Protein AF-A0A8B5WU37-F1 (afdb_monomer)

Structure (mmCIF, N/CA/C/O backbone):
data_AF-A0A8B5WU37-F1
#
_entry.id   AF-A0A8B5WU37-F1
#
loop_
_atom_site.group_PDB
_atom_site.id
_atom_site.type_symbol
_atom_site.label_atom_id
_atom_site.label_alt_id
_atom_site.label_comp_id
_atom_site.label_asym_id
_atom_site.label_entity_id
_atom_site.label_seq_id
_atom_site.pdbx_PDB_ins_code
_atom_site.Cartn_x
_atom_site.Cartn_y
_atom_site.Cartn_z
_atom_site.occupancy
_atom_site.B_iso_or_equiv
_atom_site.auth_seq_id
_atom_site.auth_comp_id
_atom_site.auth_asym_id
_atom_site.auth_atom_id
_atom_site.pdbx_PDB_model_num
ATOM 1 N N . LYS A 1 1 ? 2.760 -17.189 -6.723 1.00 61.62 1 LYS A N 1
ATOM 2 C CA . LYS A 1 1 ? 2.360 -15.756 -6.746 1.00 61.62 1 LYS A CA 1
ATOM 3 C C . LYS A 1 1 ? 1.834 -15.442 -8.145 1.00 61.62 1 LYS A C 1
ATOM 5 O O . LYS A 1 1 ? 2.640 -15.299 -9.051 1.00 61.62 1 LYS A O 1
ATOM 10 N N . GLN A 1 2 ? 0.512 -15.425 -8.322 1.00 63.16 2 GLN A N 1
ATOM 11 C CA . GLN A 1 2 ? -0.181 -15.606 -9.610 1.00 63.16 2 GLN A CA 1
ATOM 12 C C . GLN A 1 2 ? 0.232 -14.647 -10.747 1.00 63.16 2 GLN A C 1
ATOM 14 O O . GLN A 1 2 ? 0.188 -15.050 -11.898 1.00 63.16 2 GLN A O 1
ATOM 19 N N . ASN A 1 3 ? 0.717 -13.436 -10.443 1.00 85.50 3 ASN A N 1
ATOM 20 C CA . ASN A 1 3 ? 1.021 -12.420 -11.463 1.00 85.50 3 ASN A CA 1
ATOM 21 C C . ASN A 1 3 ? 2.505 -12.021 -11.544 1.00 85.50 3 ASN A C 1
ATOM 23 O O . ASN A 1 3 ? 2.837 -11.075 -12.252 1.00 85.50 3 ASN A O 1
ATOM 27 N N . LYS A 1 4 ? 3.414 -12.696 -10.821 1.00 87.19 4 LYS A N 1
ATOM 28 C CA . LYS A 1 4 ? 4.828 -12.271 -10.753 1.00 87.19 4 LYS A CA 1
ATOM 29 C C . LYS A 1 4 ? 5.510 -12.303 -12.129 1.00 87.19 4 LYS A C 1
ATOM 31 O O . LYS A 1 4 ? 6.205 -11.349 -12.460 1.00 87.19 4 LYS A O 1
ATOM 36 N N . ALA A 1 5 ? 5.227 -13.326 -12.936 1.00 90.38 5 ALA A N 1
ATOM 37 C CA . ALA A 1 5 ? 5.744 -13.468 -14.300 1.00 90.38 5 ALA A CA 1
ATOM 38 C C . ALA A 1 5 ? 5.294 -12.344 -15.260 1.00 90.38 5 ALA A C 1
ATOM 40 O O . ALA A 1 5 ? 5.921 -12.117 -16.286 1.00 90.38 5 ALA A O 1
ATOM 41 N N . LEU A 1 6 ? 4.222 -11.607 -14.932 1.00 92.88 6 LEU A N 1
ATOM 42 C CA . LEU A 1 6 ? 3.784 -10.439 -15.711 1.00 92.88 6 LEU A CA 1
ATOM 43 C C . LEU A 1 6 ? 4.558 -9.162 -15.366 1.00 92.88 6 LEU A C 1
ATOM 45 O O . LEU A 1 6 ? 4.381 -8.150 -16.037 1.00 92.88 6 LEU A O 1
ATOM 49 N N . LEU A 1 7 ? 5.332 -9.171 -14.281 1.00 94.38 7 LEU A N 1
ATOM 50 C CA . LEU A 1 7 ? 6.020 -7.998 -13.745 1.00 94.38 7 LEU A CA 1
ATOM 51 C C . LEU A 1 7 ? 7.533 -8.158 -13.837 1.00 94.38 7 LEU A C 1
ATOM 53 O O . LEU A 1 7 ? 8.219 -7.186 -14.144 1.00 94.38 7 LEU A O 1
ATOM 57 N N . ILE A 1 8 ? 8.031 -9.374 -13.628 1.00 93.88 8 ILE A N 1
ATOM 58 C CA . ILE A 1 8 ? 9.452 -9.708 -13.586 1.00 93.88 8 ILE A CA 1
ATOM 59 C C . ILE A 1 8 ? 9.714 -10.839 -14.581 1.00 93.88 8 ILE A C 1
ATOM 61 O O . ILE A 1 8 ? 9.009 -11.848 -14.553 1.00 93.88 8 ILE A O 1
ATOM 65 N N . ASP A 1 9 ? 10.717 -10.659 -15.436 1.00 94.44 9 ASP A N 1
ATOM 66 C CA . ASP A 1 9 ? 11.233 -11.703 -16.317 1.00 94.44 9 ASP A CA 1
ATOM 67 C C . ASP A 1 9 ? 11.897 -12.799 -15.472 1.00 94.44 9 ASP A C 1
ATOM 69 O O . ASP A 1 9 ? 12.765 -12.521 -14.644 1.00 94.44 9 ASP A O 1
ATOM 73 N N . GLU A 1 10 ? 11.468 -14.050 -15.626 1.00 90.25 10 GLU A N 1
ATOM 74 C CA . GLU A 1 10 ? 11.965 -15.148 -14.787 1.00 90.25 10 GLU A CA 1
ATOM 75 C C . GLU A 1 10 ? 13.391 -15.585 -15.144 1.00 90.25 10 GLU A C 1
ATOM 77 O O . GLU A 1 10 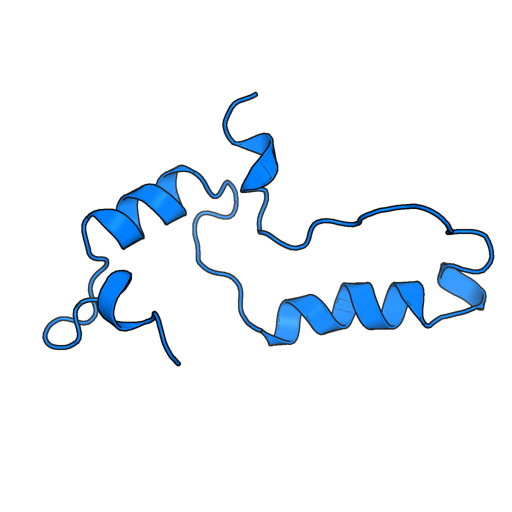? 14.080 -16.140 -14.288 1.00 90.25 10 GLU A O 1
ATOM 82 N N . ALA A 1 11 ? 13.844 -15.333 -16.375 1.00 92.75 11 ALA A N 1
ATOM 83 C CA . ALA A 1 11 ? 15.176 -15.705 -16.833 1.00 92.75 11 ALA A CA 1
ATOM 84 C C . ALA A 1 11 ? 16.227 -14.664 -16.430 1.00 92.75 11 ALA A C 1
ATOM 86 O O . ALA A 1 11 ? 17.339 -15.040 -16.058 1.00 92.75 11 ALA A O 1
ATOM 87 N N . THR A 1 12 ? 15.890 -13.372 -16.490 1.00 94.44 12 THR A N 1
ATOM 88 C CA . THR A 1 12 ? 16.841 -12.286 -16.196 1.00 94.44 12 THR A CA 1
ATOM 89 C C . THR A 1 12 ? 16.649 -11.656 -14.819 1.00 94.44 12 THR A C 1
ATOM 91 O O . THR A 1 12 ? 17.586 -11.079 -14.274 1.00 94.44 12 THR A O 1
ATOM 94 N N . GLY A 1 13 ? 15.459 -11.773 -14.224 1.00 92.56 13 GLY A N 1
ATOM 95 C CA . GLY A 1 13 ? 15.096 -11.082 -12.986 1.00 92.56 13 GLY A CA 1
ATOM 96 C C . GLY A 1 13 ? 14.755 -9.600 -13.176 1.00 92.56 13 GLY A C 1
ATOM 97 O O . GLY A 1 13 ? 14.424 -8.926 -12.197 1.00 92.56 13 GLY A O 1
ATOM 98 N N . ASP A 1 14 ? 14.798 -9.092 -14.409 1.00 95.56 14 ASP A N 1
ATOM 99 C CA . ASP A 1 14 ? 14.497 -7.698 -14.720 1.00 95.56 14 ASP A CA 1
ATOM 100 C C . ASP A 1 14 ? 12.996 -7.414 -14.729 1.00 95.56 14 ASP A C 1
ATOM 102 O O . ASP A 1 14 ? 12.151 -8.299 -14.860 1.00 95.56 14 ASP A O 1
ATOM 106 N N . LEU A 1 15 ? 12.647 -6.129 -14.666 1.00 96.12 15 LEU A N 1
ATOM 107 C CA . LEU A 1 15 ? 11.278 -5.696 -14.905 1.00 96.12 15 LEU A CA 1
ATOM 108 C C . LEU A 1 15 ? 10.887 -5.901 -16.373 1.00 96.12 15 LEU A C 1
ATOM 110 O O . LEU A 1 15 ? 11.538 -5.392 -17.290 1.00 96.12 15 LEU A O 1
ATOM 114 N N . THR A 1 16 ? 9.742 -6.545 -16.582 1.00 96.88 16 THR A N 1
ATOM 115 C CA . THR A 1 16 ? 9.040 -6.535 -17.875 1.00 96.88 16 THR A CA 1
ATOM 116 C C . THR A 1 16 ? 8.594 -5.105 -18.229 1.00 96.88 16 THR A C 1
ATOM 118 O O . THR A 1 16 ? 8.541 -4.245 -17.344 1.00 96.88 16 THR A O 1
ATOM 121 N N . PRO A 1 17 ? 8.192 -4.811 -19.483 1.00 96.25 17 PRO A N 1
ATOM 122 C CA . PRO A 1 17 ? 7.621 -3.506 -19.831 1.00 96.25 17 PRO A CA 1
ATOM 123 C C . PRO A 1 17 ? 6.459 -3.091 -18.919 1.00 96.25 17 PRO A C 1
ATOM 125 O O . PRO A 1 17 ? 6.406 -1.953 -18.465 1.00 96.25 17 PRO A O 1
ATOM 128 N N . ARG A 1 18 ? 5.586 -4.041 -18.561 1.00 94.75 18 ARG A N 1
ATOM 129 C CA . ARG A 1 18 ? 4.498 -3.819 -17.603 1.00 94.75 18 ARG A CA 1
ATOM 130 C C . ARG A 1 18 ? 5.018 -3.548 -16.192 1.00 94.75 18 ARG A C 1
ATOM 132 O O . ARG A 1 18 ? 4.497 -2.675 -15.510 1.00 94.75 18 ARG A O 1
ATOM 139 N N . GLY A 1 19 ? 6.035 -4.283 -15.746 1.00 95.50 19 GLY A N 1
ATOM 140 C 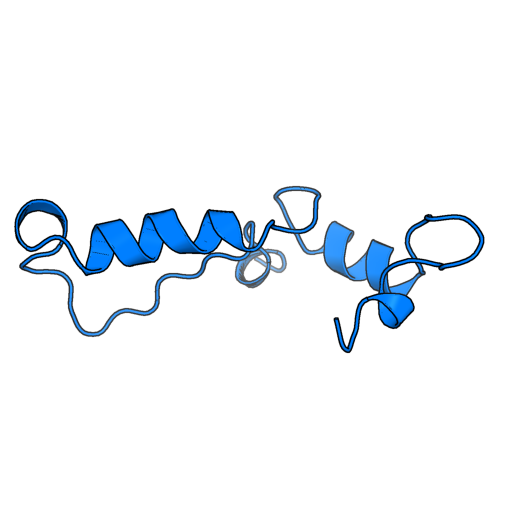CA . GLY A 1 19 ? 6.679 -4.037 -14.457 1.00 95.50 19 GLY A CA 1
ATOM 141 C C . GLY A 1 19 ? 7.251 -2.623 -14.365 1.00 95.50 19 GLY A C 1
ATOM 142 O O . GLY A 1 19 ? 7.017 -1.936 -13.376 1.00 95.50 19 GLY A O 1
ATOM 143 N N . LYS A 1 20 ? 7.931 -2.161 -15.422 1.00 96.19 20 LYS A N 1
ATOM 144 C CA . LYS A 1 20 ? 8.462 -0.792 -15.515 1.00 96.19 20 LYS A CA 1
ATOM 145 C C . LYS A 1 20 ? 7.350 0.252 -15.467 1.00 96.19 20 LYS A C 1
ATOM 147 O O . LYS A 1 20 ? 7.483 1.220 -14.731 1.00 96.19 20 LYS A O 1
ATOM 152 N N . ASP A 1 21 ? 6.262 0.029 -16.198 1.00 94.81 21 ASP A N 1
ATOM 153 C CA . ASP A 1 21 ? 5.106 0.927 -16.218 1.00 94.81 21 ASP A CA 1
ATOM 154 C C . ASP A 1 21 ? 4.444 1.058 -14.837 1.00 94.81 21 ASP A C 1
ATOM 156 O O . ASP A 1 21 ? 4.174 2.164 -14.372 1.00 94.81 21 ASP A O 1
ATOM 160 N N . VAL A 1 22 ? 4.272 -0.055 -14.115 1.00 94.44 22 VAL A N 1
ATOM 161 C CA . VAL A 1 22 ? 3.743 -0.024 -12.741 1.00 94.44 22 VAL A CA 1
ATOM 162 C C . VAL A 1 22 ? 4.669 0.755 -11.807 1.00 94.44 22 VAL A C 1
ATOM 164 O O . VAL A 1 22 ? 4.189 1.578 -11.032 1.00 94.44 22 VAL A O 1
ATOM 167 N N . ILE A 1 23 ? 5.985 0.535 -11.886 1.00 95.06 23 ILE A N 1
ATOM 168 C CA . ILE A 1 23 ? 6.957 1.278 -11.071 1.00 95.06 23 ILE A CA 1
ATOM 169 C C . ILE A 1 23 ? 6.962 2.770 -11.419 1.00 95.06 23 ILE A C 1
ATOM 171 O O . ILE A 1 23 ? 7.029 3.589 -10.509 1.00 95.06 23 ILE A O 1
ATOM 175 N N . ALA A 1 24 ? 6.840 3.135 -12.697 1.00 94.75 24 ALA A N 1
ATOM 176 C CA . ALA A 1 24 ? 6.776 4.532 -13.127 1.00 94.75 24 ALA A CA 1
ATOM 177 C C . ALA A 1 24 ? 5.565 5.273 -12.532 1.00 94.75 24 ALA A C 1
ATOM 179 O O . ALA A 1 24 ? 5.676 6.441 -12.175 1.00 94.75 24 ALA A O 1
ATOM 180 N N . HIS A 1 25 ? 4.443 4.570 -12.357 1.00 94.50 25 HIS A N 1
ATOM 181 C CA . HIS A 1 25 ? 3.240 5.073 -11.688 1.00 94.50 25 HIS A CA 1
ATOM 182 C C . HIS A 1 25 ? 3.240 4.838 -10.170 1.00 94.50 25 HIS A C 1
ATOM 184 O O . HIS A 1 25 ? 2.229 5.053 -9.513 1.00 94.50 25 HIS A O 1
ATOM 190 N N . THR A 1 26 ? 4.340 4.374 -9.578 1.00 95.69 26 THR A N 1
ATOM 191 C CA . THR A 1 26 ? 4.451 4.185 -8.129 1.00 95.69 26 THR A CA 1
ATOM 192 C C . THR A 1 26 ? 5.457 5.197 -7.586 1.00 95.69 26 THR A C 1
ATOM 194 O O . THR A 1 26 ? 6.657 4.972 -7.730 1.00 95.69 26 THR A O 1
ATOM 197 N N . PRO A 1 27 ? 5.028 6.287 -6.924 1.00 95.44 27 PRO A N 1
ATOM 198 C CA . PRO A 1 27 ? 5.933 7.290 -6.357 1.00 95.44 27 PRO A CA 1
ATOM 199 C C . PRO A 1 27 ? 7.027 6.722 -5.444 1.00 95.44 27 PRO A C 1
ATOM 201 O O . PRO A 1 27 ? 8.145 7.227 -5.432 1.00 95.44 27 PRO A O 1
ATOM 204 N N . ALA A 1 28 ? 6.751 5.632 -4.721 1.00 95.56 28 ALA A N 1
ATOM 205 C CA . ALA A 1 28 ? 7.758 4.933 -3.921 1.00 95.56 28 ALA A CA 1
ATOM 206 C C . ALA A 1 28 ? 8.902 4.297 -4.748 1.00 95.56 28 ALA A C 1
ATOM 208 O O . ALA A 1 28 ? 9.887 3.841 -4.169 1.00 95.56 28 ALA A O 1
ATOM 209 N N . GLY A 1 29 ? 8.778 4.223 -6.078 1.00 95.06 29 GLY A N 1
ATOM 210 C CA . GLY A 1 29 ? 9.811 3.744 -7.002 1.00 95.06 29 GLY A CA 1
ATOM 211 C C . GLY A 1 29 ? 10.100 2.243 -6.923 1.00 95.06 29 GLY A C 1
ATOM 212 O O . GLY A 1 29 ? 11.099 1.777 -7.469 1.00 95.06 29 GLY A O 1
ATOM 213 N N . ARG A 1 30 ? 9.256 1.470 -6.231 1.00 95.12 30 ARG A N 1
ATOM 214 C CA . ARG A 1 30 ? 9.424 0.025 -6.021 1.00 95.12 30 ARG A CA 1
ATOM 215 C C . ARG A 1 30 ? 8.089 -0.678 -5.803 1.00 95.12 30 ARG A C 1
ATOM 217 O O . ARG A 1 30 ? 7.104 -0.052 -5.427 1.00 95.12 30 ARG A O 1
ATOM 224 N N . PHE A 1 31 ? 8.090 -2.002 -5.944 1.00 93.94 31 PHE A N 1
ATOM 225 C CA . PHE A 1 31 ? 6.987 -2.821 -5.452 1.00 93.94 31 PHE A CA 1
ATOM 226 C C . PHE A 1 31 ? 6.977 -2.853 -3.918 1.00 93.94 31 PHE A C 1
ATOM 228 O O . PHE A 1 31 ? 8.030 -2.843 -3.270 1.00 93.94 31 PHE A O 1
ATOM 235 N N . GLY A 1 32 ? 5.773 -2.909 -3.353 1.00 93.06 32 GLY A N 1
ATOM 236 C CA . GLY A 1 32 ? 5.575 -3.148 -1.929 1.00 93.06 32 GLY A CA 1
ATOM 237 C C . GLY A 1 32 ? 5.869 -4.598 -1.544 1.00 93.06 32 GLY A C 1
ATOM 238 O O . GLY A 1 32 ? 5.697 -5.521 -2.349 1.00 93.06 32 GLY A O 1
ATOM 239 N N . ASP A 1 33 ? 6.279 -4.800 -0.297 1.00 92.50 33 ASP A N 1
ATOM 240 C CA . ASP A 1 33 ? 6.287 -6.117 0.329 1.00 92.50 33 ASP A CA 1
ATOM 241 C C . ASP A 1 33 ? 4.957 -6.375 1.048 1.00 92.50 33 ASP A C 1
ATOM 243 O O . ASP A 1 33 ? 4.330 -5.469 1.594 1.00 92.50 33 ASP A O 1
ATOM 247 N N . ALA A 1 34 ? 4.515 -7.635 1.072 1.00 90.19 34 ALA A N 1
ATOM 248 C CA . ALA A 1 34 ? 3.257 -8.006 1.717 1.00 90.19 34 ALA A CA 1
ATOM 249 C C . ALA A 1 34 ? 3.234 -7.666 3.220 1.00 90.19 34 ALA A C 1
ATOM 251 O O . ALA A 1 34 ? 2.166 -7.398 3.770 1.00 90.19 34 ALA A O 1
ATOM 252 N N . SER A 1 35 ? 4.395 -7.651 3.881 1.00 94.31 35 SER A N 1
ATOM 253 C CA . SER A 1 35 ?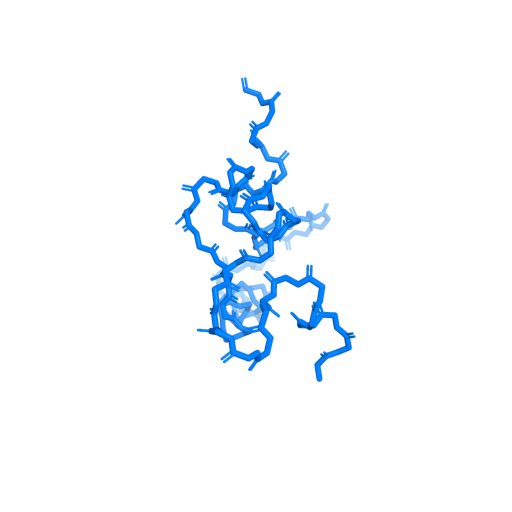 4.525 -7.263 5.288 1.00 94.31 35 SER A CA 1
ATOM 254 C C . SER A 1 35 ? 4.200 -5.790 5.549 1.00 94.31 35 SER A C 1
ATOM 256 O O . SER A 1 35 ? 3.779 -5.457 6.655 1.00 94.31 35 SER A O 1
ATOM 258 N N . GLU A 1 36 ? 4.301 -4.911 4.548 1.00 94.25 36 GLU A N 1
ATOM 259 C CA . GLU A 1 36 ? 4.019 -3.478 4.708 1.00 94.25 36 GLU A CA 1
ATOM 260 C C . GLU A 1 36 ? 2.522 -3.196 4.943 1.00 94.25 36 GLU A C 1
ATOM 262 O O . GLU A 1 36 ? 2.169 -2.184 5.547 1.00 94.25 36 GLU A O 1
ATOM 267 N N . LEU A 1 37 ? 1.631 -4.128 4.575 1.00 94.50 37 LEU A N 1
ATOM 268 C CA . LEU A 1 37 ? 0.200 -4.057 4.902 1.00 94.50 37 LEU A CA 1
ATOM 269 C C . LEU A 1 37 ? -0.068 -4.186 6.409 1.00 94.50 37 LEU A C 1
ATOM 271 O O . LEU A 1 37 ? -1.028 -3.604 6.920 1.00 94.50 37 LEU A O 1
ATOM 275 N N . ALA A 1 38 ? 0.784 -4.922 7.131 1.00 95.75 38 ALA A N 1
ATOM 276 C CA . ALA A 1 38 ? 0.570 -5.228 8.543 1.00 95.75 38 ALA A CA 1
ATOM 277 C C . ALA A 1 38 ? 0.541 -3.967 9.418 1.00 95.75 38 ALA A C 1
ATOM 279 O O . ALA A 1 38 ? -0.191 -3.930 10.406 1.00 95.75 38 ALA A O 1
ATOM 280 N N . GLY A 1 39 ? 1.287 -2.922 9.043 1.00 95.31 39 GLY A N 1
ATOM 281 C CA . GLY A 1 39 ? 1.318 -1.658 9.778 1.00 95.31 39 GLY A CA 1
ATOM 282 C C . GLY A 1 39 ? -0.053 -0.983 9.835 1.00 95.31 39 GLY A C 1
ATOM 283 O O . GLY A 1 39 ? -0.524 -0.636 10.919 1.00 95.31 39 GLY A O 1
ATOM 284 N N . VAL A 1 40 ? -0.731 -0.858 8.687 1.00 97.12 40 VAL A N 1
ATOM 285 C CA . VAL A 1 40 ? -2.067 -0.243 8.630 1.00 97.12 40 VAL A CA 1
ATOM 286 C C . VAL A 1 40 ? -3.106 -1.119 9.321 1.00 97.12 40 VAL A C 1
ATOM 288 O O . VAL A 1 40 ? -3.973 -0.602 10.021 1.00 97.12 40 VAL A O 1
ATOM 291 N N . SER A 1 41 ? -3.002 -2.444 9.179 1.00 96.38 41 SER A N 1
ATOM 292 C CA . SER A 1 41 ? -3.906 -3.375 9.854 1.00 96.38 41 SER A CA 1
ATOM 293 C C . SER A 1 41 ? -3.776 -3.276 11.373 1.00 96.38 41 SER A C 1
ATOM 295 O O . SER A 1 41 ? -4.788 -3.214 12.063 1.00 96.38 41 SER A O 1
ATOM 297 N N . LEU A 1 42 ? -2.548 -3.204 11.898 1.00 97.25 42 LEU A N 1
ATOM 298 C CA . LEU A 1 42 ? -2.298 -3.044 13.330 1.00 97.25 42 LEU A CA 1
ATOM 299 C C . LEU A 1 42 ? -2.790 -1.687 13.849 1.00 97.25 42 LEU A C 1
ATOM 301 O O . LEU A 1 42 ? -3.368 -1.626 14.932 1.00 97.25 42 LEU A O 1
ATOM 305 N N . PHE A 1 43 ? -2.595 -0.614 13.077 1.00 97.69 43 PHE A N 1
ATOM 306 C CA . PHE A 1 43 ? -3.147 0.703 13.395 1.00 97.69 43 PHE A CA 1
ATOM 307 C C . PHE A 1 43 ? -4.673 0.648 13.517 1.00 97.69 43 PHE A C 1
ATOM 309 O O . PHE A 1 43 ? -5.202 1.024 14.560 1.00 97.69 43 PHE A O 1
ATOM 316 N N . LEU A 1 44 ? -5.365 0.124 12.500 1.00 97.38 44 LEU A N 1
ATOM 317 C CA . LEU A 1 44 ? -6.830 0.039 12.478 1.00 97.38 44 LEU A CA 1
ATOM 318 C C . LEU A 1 44 ? -7.390 -0.913 13.544 1.00 97.38 44 LEU A C 1
ATOM 320 O O . LEU A 1 44 ? -8.479 -0.679 14.056 1.00 97.38 44 LEU A O 1
ATOM 324 N N . ALA A 1 45 ? -6.654 -1.965 13.904 1.00 97.56 45 ALA A N 1
ATOM 325 C CA . ALA A 1 45 ? -7.042 -2.888 14.970 1.00 97.56 45 ALA A CA 1
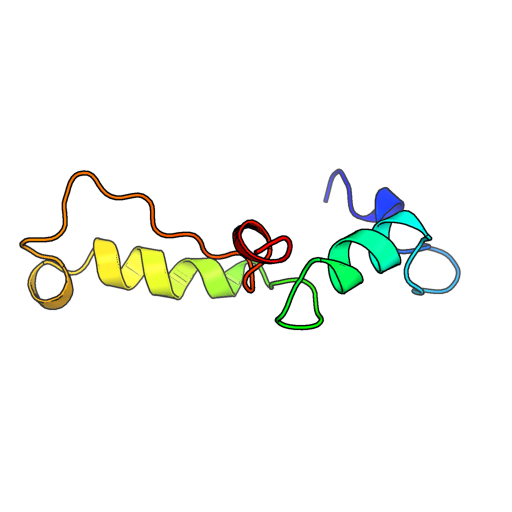ATOM 326 C C . ALA A 1 45 ? -6.837 -2.313 1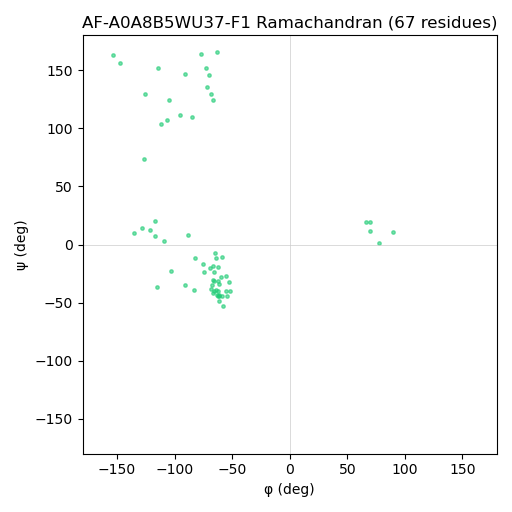6.385 1.00 97.56 45 ALA A C 1
ATOM 328 O O . ALA A 1 45 ? -7.373 -2.849 17.354 1.00 97.56 45 ALA A O 1
ATOM 329 N N . SER A 1 46 ? -6.044 -1.250 16.533 1.00 98.38 46 SER A N 1
ATOM 330 C CA . SER A 1 46 ? -5.740 -0.650 17.829 1.00 98.38 46 SER A CA 1
ATOM 331 C C . SER A 1 46 ? -6.822 0.342 18.241 1.00 98.38 46 SER A C 1
ATOM 333 O O . SER A 1 46 ? -6.889 1.452 17.719 1.00 98.38 46 SER A O 1
ATOM 335 N N . GLU A 1 47 ? -7.615 -0.006 19.256 1.00 97.88 47 GLU A N 1
ATOM 336 C CA . GLU A 1 47 ? -8.625 0.894 19.835 1.00 97.88 47 GLU A CA 1
ATOM 337 C C . GLU A 1 47 ? -8.010 2.224 20.300 1.00 97.88 47 GLU A C 1
ATOM 339 O O . GLU A 1 47 ? -8.555 3.299 20.060 1.00 97.88 47 GLU A O 1
ATOM 344 N N . LYS A 1 48 ? -6.812 2.176 20.894 1.00 98.44 48 LYS A N 1
ATOM 345 C CA . LYS A 1 48 ? -6.113 3.380 21.359 1.00 98.44 48 LYS A CA 1
ATOM 346 C C . LYS A 1 48 ? -5.665 4.288 20.209 1.00 98.44 48 LYS A C 1
ATOM 348 O O . LYS A 1 48 ? -5.626 5.502 20.389 1.00 98.44 48 LYS A O 1
ATOM 353 N N . ALA A 1 49 ? -5.271 3.719 19.069 1.00 98.12 49 ALA A N 1
ATOM 354 C CA . ALA A 1 49 ? -4.740 4.493 17.945 1.00 98.12 49 ALA A CA 1
ATOM 355 C C . ALA A 1 49 ? -5.830 4.935 16.958 1.00 98.12 49 ALA A C 1
ATOM 357 O O . ALA A 1 49 ? -5.735 6.021 16.393 1.00 98.12 49 ALA A O 1
ATOM 358 N N . ALA A 1 5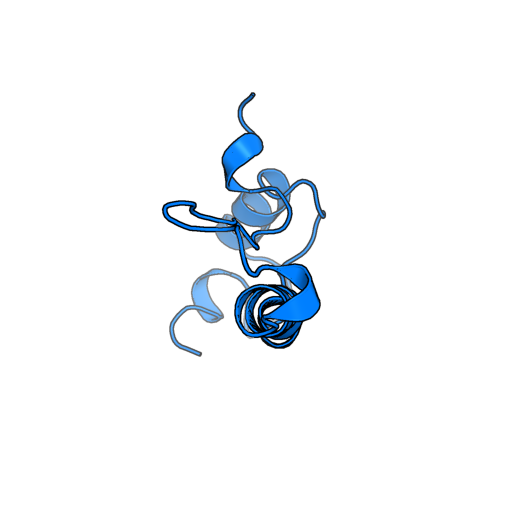0 ? -6.853 4.105 16.760 1.00 98.31 50 ALA A N 1
ATOM 359 C CA . ALA A 1 50 ? -7.846 4.252 15.703 1.00 98.31 50 ALA A CA 1
ATOM 360 C C . ALA A 1 50 ? -9.297 4.195 16.21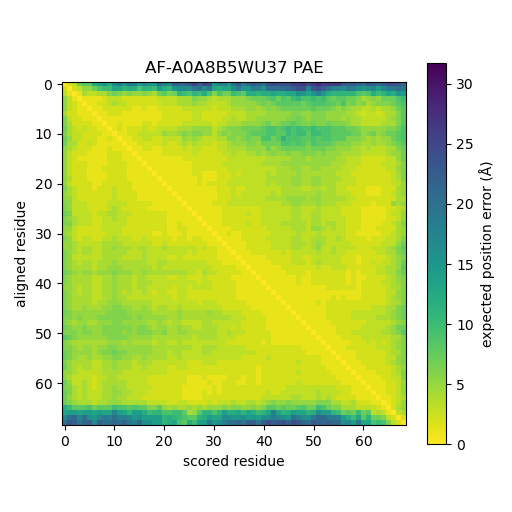2 1.00 98.31 50 ALA A C 1
ATOM 362 O O . ALA A 1 50 ? -10.211 4.095 15.402 1.00 98.31 50 ALA A O 1
ATOM 363 N N . GLY A 1 51 ? -9.549 4.304 17.523 1.00 98.25 51 GLY A N 1
ATOM 364 C CA . GLY A 1 51 ? -10.882 4.122 18.126 1.00 98.25 51 GLY A CA 1
ATOM 365 C C . GLY A 1 51 ? -11.993 5.057 17.630 1.00 98.25 51 GLY A C 1
ATOM 366 O O . GLY A 1 51 ? -13.163 4.815 17.909 1.00 98.25 51 GLY A O 1
ATOM 367 N N . PHE A 1 52 ? -11.655 6.104 16.8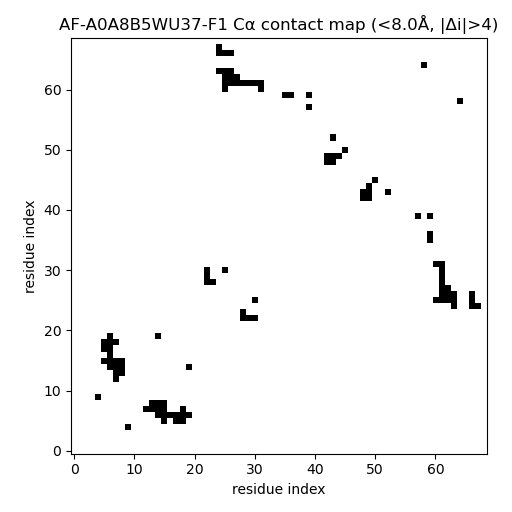73 1.00 97.94 52 PHE A N 1
ATOM 368 C CA . PHE A 1 52 ? -12.622 6.991 16.217 1.00 97.94 52 PHE A CA 1
ATOM 369 C C . PHE A 1 52 ? -12.465 7.050 14.686 1.00 97.94 52 PHE A C 1
ATOM 371 O O . PHE A 1 52 ? -13.035 7.915 14.026 1.00 97.94 52 PHE A O 1
ATOM 378 N N . VAL A 1 53 ? -11.684 6.137 14.105 1.00 97.81 53 VAL A N 1
ATOM 379 C CA . VAL A 1 53 ? -11.476 6.008 12.660 1.00 97.81 53 VAL A CA 1
ATOM 380 C C . VAL A 1 53 ? -12.441 4.953 12.128 1.00 97.81 53 VAL A C 1
ATOM 382 O O . VAL A 1 53 ? -12.310 3.768 12.412 1.00 97.81 53 VAL A O 1
ATOM 385 N N . THR A 1 54 ? -13.425 5.381 11.342 1.00 97.31 54 THR A N 1
ATOM 386 C CA . THR A 1 54 ? -14.420 4.496 10.724 1.00 97.31 54 THR A CA 1
ATOM 387 C C . THR A 1 54 ? -14.855 5.040 9.365 1.00 97.31 54 THR A C 1
ATOM 389 O O . THR A 1 54 ? -14.731 6.235 9.106 1.00 97.31 54 THR A O 1
ATOM 392 N N . GLY A 1 55 ? -15.345 4.167 8.480 1.00 97.62 55 GLY A N 1
ATOM 393 C CA . GLY A 1 55 ? -15.883 4.558 7.171 1.00 97.62 55 GLY A CA 1
ATOM 394 C C . GLY A 1 55 ? -14.849 5.066 6.158 1.00 97.62 55 GLY A C 1
ATOM 395 O O . GLY A 1 55 ? -15.225 5.734 5.199 1.00 97.62 55 GLY A O 1
ATOM 396 N N . VAL A 1 56 ? -13.561 4.766 6.351 1.00 96.56 56 VAL A N 1
ATOM 397 C CA . VAL A 1 56 ? -12.468 5.231 5.480 1.00 96.56 56 VAL A CA 1
ATOM 398 C C . VAL A 1 56 ? -11.785 4.079 4.746 1.00 96.56 56 VAL A C 1
ATOM 400 O O . VAL A 1 56 ? -11.715 2.958 5.244 1.00 96.56 56 VAL A O 1
ATOM 403 N N . THR A 1 57 ? -11.232 4.378 3.570 1.00 95.31 57 THR A N 1
ATOM 404 C CA . THR A 1 57 ? -10.281 3.506 2.864 1.00 95.31 57 THR A CA 1
ATOM 405 C C . THR A 1 57 ? -8.886 4.095 3.017 1.00 95.31 57 THR A C 1
ATOM 407 O O . THR A 1 57 ? -8.674 5.251 2.659 1.00 95.31 57 THR A O 1
ATOM 410 N N . VAL A 1 58 ? -7.939 3.313 3.540 1.00 95.56 58 VAL A N 1
ATOM 411 C CA . VAL A 1 58 ? -6.535 3.728 3.667 1.00 95.56 58 VAL A CA 1
ATOM 412 C C . VAL A 1 58 ? -5.705 2.980 2.619 1.00 95.56 58 VAL A C 1
ATOM 414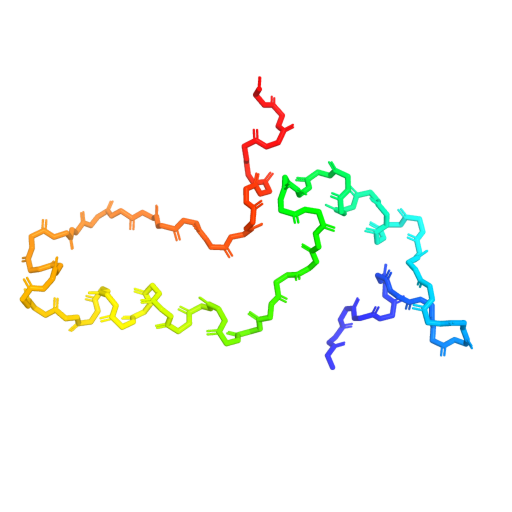 O O . VAL A 1 58 ? -5.514 1.771 2.767 1.00 95.56 58 VAL A O 1
ATOM 417 N N . PRO A 1 59 ? -5.238 3.646 1.548 1.00 94.75 59 PRO A N 1
ATOM 418 C CA . PRO A 1 59 ? -4.412 2.997 0.539 1.00 94.75 59 PRO A CA 1
ATOM 419 C C . PRO A 1 59 ? -3.009 2.698 1.083 1.00 94.75 59 PRO A C 1
ATOM 421 O O . PRO A 1 59 ? -2.382 3.536 1.728 1.00 94.75 59 PRO A O 1
ATOM 424 N N . VAL A 1 60 ? -2.517 1.490 0.802 1.00 96.25 60 VAL A N 1
ATOM 425 C CA . VAL A 1 60 ? -1.151 1.044 1.116 1.00 96.25 60 VAL A CA 1
ATOM 426 C C . VAL A 1 60 ? -0.523 0.528 -0.174 1.00 96.25 60 VAL A C 1
ATOM 428 O O . VAL A 1 60 ? -0.440 -0.672 -0.422 1.00 96.25 60 VAL A O 1
ATOM 431 N N . ASP A 1 61 ? -0.170 1.456 -1.053 1.00 94.94 61 ASP A N 1
ATOM 432 C CA . ASP A 1 61 ? 0.152 1.174 -2.455 1.00 94.94 61 ASP A CA 1
ATOM 433 C C . ASP A 1 61 ? 1.411 1.905 -2.951 1.00 94.94 61 ASP A C 1
ATOM 435 O O . ASP A 1 61 ? 1.678 1.943 -4.149 1.00 94.94 61 ASP A O 1
ATOM 439 N N . GLY A 1 62 ? 2.180 2.524 -2.050 1.00 94.94 62 GLY A N 1
ATOM 440 C CA . GLY A 1 62 ? 3.354 3.318 -2.423 1.00 94.94 62 GLY A CA 1
ATOM 441 C C . GLY A 1 62 ? 3.023 4.592 -3.212 1.00 94.94 62 GLY A C 1
ATOM 442 O O . GLY A 1 62 ? 3.910 5.128 -3.878 1.00 94.94 62 GLY A O 1
ATOM 443 N N . GLY A 1 63 ? 1.775 5.071 -3.145 1.00 95.00 63 GLY A N 1
ATOM 444 C CA . GLY A 1 63 ? 1.289 6.265 -3.839 1.00 95.00 63 GLY A CA 1
ATOM 445 C C . GLY A 1 63 ? 0.738 5.994 -5.240 1.00 95.00 63 GLY A C 1
ATOM 446 O O . GLY A 1 63 ? 0.522 6.941 -5.993 1.00 95.00 63 GLY A O 1
ATOM 447 N N . TYR A 1 64 ? 0.534 4.728 -5.612 1.00 94.38 64 TYR A N 1
ATOM 448 C CA . TYR A 1 64 ? 0.097 4.344 -6.955 1.00 94.38 64 TYR A CA 1
ATOM 449 C C . TYR A 1 64 ? -1.188 5.065 -7.391 1.00 94.38 64 TYR A C 1
ATOM 451 O O . TYR A 1 64 ? -1.256 5.600 -8.498 1.00 94.38 64 TYR A O 1
ATOM 459 N N . LEU A 1 65 ? -2.180 5.158 -6.501 1.00 92.31 65 LEU A N 1
ATOM 460 C CA . LEU A 1 65 ? -3.474 5.788 -6.782 1.00 92.31 65 LEU A CA 1
ATOM 461 C C . LEU A 1 65 ? -3.417 7.304 -7.030 1.00 92.31 65 LEU A C 1
ATOM 463 O O . LEU A 1 65 ? -4.366 7.845 -7.593 1.00 92.31 65 LEU A O 1
ATOM 467 N N . VAL A 1 66 ? -2.346 7.993 -6.625 1.00 88.88 66 VAL A N 1
ATOM 468 C CA . VAL A 1 66 ? -2.209 9.457 -6.778 1.00 88.88 66 VAL A CA 1
ATOM 469 C C . VAL A 1 66 ? -1.176 9.861 -7.827 1.00 88.88 66 VAL A C 1
ATOM 471 O O . VAL A 1 66 ? -0.955 11.045 -8.036 1.00 88.88 66 VAL A O 1
ATOM 474 N N . SER A 1 67 ? -0.566 8.898 -8.519 1.00 78.81 67 SER A N 1
ATOM 475 C CA . SER A 1 67 ? 0.505 9.131 -9.501 1.00 78.81 67 SER A CA 1
ATOM 476 C C . SER A 1 67 ? 0.100 9.920 -10.754 1.00 78.81 67 SER A C 1
ATOM 478 O O . SER A 1 67 ? 0.964 10.269 -11.553 1.00 78.81 67 SER A O 1
ATOM 480 N N . ASN A 1 68 ? -1.193 10.205 -10.927 1.00 62.03 68 ASN A N 1
ATOM 481 C CA . ASN A 1 68 ? -1.753 10.930 -12.069 1.00 62.03 68 ASN A CA 1
ATOM 482 C C . ASN A 1 68 ? -2.422 12.266 -11.667 1.00 62.03 68 ASN A C 1
ATOM 484 O O . ASN A 1 68 ? -3.287 12.761 -12.391 1.00 62.03 68 ASN A O 1
ATOM 488 N N . ILE A 1 69 ? -2.074 12.805 -10.491 1.00 54.59 69 ILE A N 1
ATOM 489 C CA . ILE A 1 69 ? -2.419 14.159 -10.019 1.00 54.59 69 ILE A CA 1
ATOM 490 C C . ILE A 1 69 ? -1.131 14.981 -9.979 1.00 54.59 69 ILE A C 1
ATOM 492 O O . ILE A 1 69 ? -1.163 16.129 -10.472 1.00 54.59 69 ILE A O 1
#

pLDDT: mean 92.71, std 8.66, range [54.59, 98.44]

Radius of gyration: 15.55 Å; Cα contacts (8 Å, |Δi|>4): 55; chains: 1; bounding box: 33×30×41 Å

Mean predicted aligned error: 4.05 Å

Solvent-accessible surface area (backbone atoms only — not comparable to full-atom values): 4406 Å² total; per-residue (Å²): 118,100,60,50,76,65,29,29,37,86,89,79,68,44,67,29,76,59,26,47,52,54,33,74,36,12,76,63,64,52,85,83,59,82,70,65,54,50,59,59,51,52,43,66,69,28,60,91,78,26,69,87,69,72,100,75,85,83,88,89,58,51,50,38,93,56,59,88,116

Sequence (69 aa):
KQNKALLIDEATGDLTPRGKDVIAHTPAGRFGDASELAGVSLFLASEKAAGFVTGVTVPVDGGYLVSNI

Nearest PDB structures (foldseek):
  4wuv-assembly1_B  TM=8.513E-01  e=9.342E-05  Haemophilus influenzae RdAW
  4w7h-assembly1_B-2  TM=9.441E-01  e=1.018E-01  Sphingomonas sp. A1

Foldseek 3Di:
DVCVVVAAPPVPRDGDPVVVVQLLLQLQSDFDDPVQVVVVVVQCPDCVRCVPPDPDDDDPTNCNVPSVD

Secondary structure (DSSP, 8-state):
-TTGGGTB-TTT-PBPHHHHHHHHT-TTSSPPPGGGHHHHHHHHH-HHHHTT--S-----STTGGGTT-